Protein AF-A0A5A7SQF4-F1 (afdb_monomer_lite)

Sequence (130 aa):
MFGDYKSIEDMLKPNSNASWGNRIALLLIDIPKLTDYELSNPIQFIKAAQKLIKRKRYSYAIFLLDKLMEMVQKLKGPEAAAKCVYKMARNSSLSISNMIGPKEKMALLGHPAKGIYFTIFGIPQVGTLT

Foldseek 3Di:
DPDDDDDQVQLCDPPRPNHPDDDDFDFDFDQDDPVVDDPVCCVVSVVVRVVRCVVRVPDCPRVVVSVVLVVCCVPVNDVSSVVVVLVSLVVDADDEDDDDDDPDFDADPNHTDPDDDDADPDRPYPGYDD

pLDDT: mean 84.04, std 10.27, range [37.22, 94.81]

Secondary structure (DSSP, 8-state):
---PPPPHHHHHSTT-TT-SS---------PPPGGGS-TT-HHHHHHHHHHHHHHHHTSTHHHHHHHHHHHHHHHHHHHHHHHHHHHHHHT-S--B---PPPSS--EETTEEP--------S-SSS--B-

Structure (mmCIF, N/CA/C/O backbone):
data_AF-A0A5A7SQF4-F1
#
_entry.id   AF-A0A5A7SQF4-F1
#
loop_
_atom_site.group_PDB
_atom_site.id
_atom_site.type_symbol
_atom_site.label_atom_id
_atom_site.label_alt_id
_atom_site.label_comp_id
_atom_site.label_asym_id
_atom_site.label_entity_id
_atom_site.label_seq_id
_atom_site.pdbx_PDB_ins_code
_atom_site.Cartn_x
_atom_site.Cartn_y
_atom_site.Cartn_z
_atom_site.occupancy
_atom_site.B_iso_or_equiv
_atom_site.auth_seq_id
_atom_site.auth_comp_id
_atom_site.auth_asym_id
_atom_site.auth_atom_id
_atom_site.pdbx_PDB_model_num
ATOM 1 N N . MET A 1 1 ? -12.983 -23.324 9.129 1.00 37.22 1 MET A N 1
ATOM 2 C CA . MET A 1 1 ? -13.853 -22.407 9.889 1.00 37.22 1 MET A CA 1
ATOM 3 C C . MET A 1 1 ? -14.112 -21.201 9.009 1.00 37.22 1 MET A C 1
ATOM 5 O O . MET A 1 1 ? -13.162 -20.504 8.671 1.00 37.22 1 MET A O 1
ATOM 9 N N . PHE A 1 2 ? -15.345 -21.061 8.527 1.00 44.75 2 PHE A N 1
ATOM 10 C CA . PHE A 1 2 ? -15.808 -19.869 7.815 1.00 44.75 2 PHE A CA 1
ATOM 11 C C . PHE A 1 2 ? -15.823 -18.710 8.820 1.00 44.75 2 PHE A C 1
ATOM 13 O O . PHE A 1 2 ? -16.127 -18.936 9.987 1.00 44.75 2 PHE A O 1
ATOM 20 N N . GLY A 1 3 ? -15.340 -17.533 8.427 1.00 57.25 3 GLY A N 1
ATOM 21 C CA . GLY A 1 3 ? -15.141 -16.429 9.362 1.00 57.25 3 GLY A CA 1
ATOM 22 C C . GLY A 1 3 ? -16.482 -15.843 9.774 1.00 57.25 3 GLY A C 1
ATOM 23 O O . GLY A 1 3 ? -17.114 -15.175 8.966 1.00 57.25 3 GLY A O 1
ATOM 24 N N . ASP A 1 4 ? -16.904 -16.094 11.011 1.00 65.44 4 ASP A N 1
ATOM 25 C CA . ASP A 1 4 ? -18.102 -15.474 11.572 1.00 65.44 4 ASP A CA 1
ATOM 26 C C . ASP A 1 4 ? -17.994 -13.944 11.492 1.00 65.44 4 ASP A C 1
ATOM 28 O O . ASP A 1 4 ? -16.973 -13.347 11.859 1.00 65.44 4 ASP A O 1
ATOM 32 N N . TYR A 1 5 ? -19.055 -13.314 10.985 1.00 70.88 5 TYR A N 1
ATOM 33 C CA . TYR A 1 5 ? -19.195 -11.863 10.941 1.00 70.88 5 TYR A CA 1
ATOM 34 C C . TYR A 1 5 ? -19.083 -11.299 12.363 1.00 70.88 5 TYR A C 1
ATOM 36 O O . TYR A 1 5 ? -19.822 -11.710 13.257 1.00 70.88 5 TYR A O 1
ATOM 44 N N . LYS A 1 6 ? -18.163 -10.355 12.581 1.00 81.94 6 LYS A N 1
ATOM 45 C CA . LYS A 1 6 ? -18.025 -9.671 13.872 1.00 81.94 6 LYS A CA 1
ATOM 46 C C . LYS A 1 6 ? -18.805 -8.371 13.875 1.00 81.94 6 LYS A C 1
ATOM 48 O O . LYS A 1 6 ? -18.767 -7.626 12.896 1.00 81.94 6 LYS A O 1
ATOM 53 N N . SER A 1 7 ? -19.470 -8.085 14.992 1.00 85.81 7 SER A N 1
ATOM 54 C CA . SER A 1 7 ? -20.105 -6.785 15.176 1.00 85.81 7 SER A CA 1
ATOM 55 C C . SER A 1 7 ? -19.048 -5.681 15.254 1.00 85.81 7 SER A C 1
ATOM 57 O O . SER A 1 7 ? -17.895 -5.922 15.627 1.00 85.81 7 SER A O 1
ATOM 59 N N . ILE A 1 8 ? -19.437 -4.452 14.915 1.00 86.31 8 ILE A N 1
ATOM 60 C CA . ILE A 1 8 ? -18.531 -3.298 14.961 1.00 86.31 8 ILE A CA 1
ATOM 61 C C . ILE A 1 8 ? -18.014 -3.096 16.391 1.00 86.31 8 ILE A C 1
ATOM 63 O O . ILE A 1 8 ? -16.830 -2.829 16.584 1.00 86.31 8 ILE A O 1
ATOM 67 N N . GLU A 1 9 ? -18.862 -3.306 17.399 1.00 88.69 9 GLU A N 1
ATOM 68 C CA . GLU A 1 9 ? -18.486 -3.212 18.812 1.00 88.69 9 GLU A CA 1
ATOM 69 C C . GLU A 1 9 ? -17.361 -4.197 19.160 1.00 88.69 9 GLU A C 1
ATOM 71 O O . GLU A 1 9 ? -16.412 -3.835 19.856 1.00 88.69 9 GLU A O 1
ATOM 76 N N . ASP A 1 10 ? -17.412 -5.421 18.627 1.00 89.25 10 ASP A N 1
ATOM 77 C CA . ASP A 1 10 ? -16.362 -6.425 18.818 1.00 89.25 10 ASP A CA 1
ATOM 78 C C . ASP A 1 10 ? -15.073 -6.109 18.048 1.00 89.25 10 ASP A C 1
ATOM 80 O O . ASP A 1 10 ? -13.975 -6.491 18.470 1.00 89.25 10 ASP A O 1
ATOM 84 N N . MET A 1 11 ? -15.175 -5.406 16.920 1.00 88.94 11 MET A N 1
ATOM 85 C CA . MET A 1 11 ? -14.022 -4.957 16.133 1.00 88.94 11 MET A CA 1
ATOM 86 C C . MET A 1 11 ? -13.309 -3.750 16.761 1.00 88.94 11 MET A C 1
ATOM 88 O O . MET A 1 11 ? -12.111 -3.566 16.536 1.00 88.94 11 MET A O 1
ATOM 92 N N . LEU A 1 12 ? -14.023 -2.936 17.544 1.00 89.75 12 LEU A N 1
ATOM 93 C CA . LEU A 1 12 ? -13.485 -1.759 18.238 1.00 89.75 12 LEU A CA 1
ATOM 94 C C . LEU A 1 12 ? -12.800 -2.098 19.571 1.00 89.75 12 LEU A C 1
ATOM 96 O O . LEU A 1 12 ? -12.054 -1.274 20.102 1.00 89.75 12 LEU A O 1
ATOM 100 N N . LYS A 1 13 ? -13.014 -3.305 20.112 1.00 90.62 13 LYS A N 1
ATOM 101 C CA . LYS A 1 13 ? -12.336 -3.757 21.334 1.00 90.62 13 LYS A CA 1
ATOM 102 C C . LYS A 1 13 ? -10.809 -3.797 21.144 1.00 90.62 13 LYS A C 1
ATOM 104 O O . LYS A 1 13 ? -10.324 -4.248 20.098 1.00 90.62 13 LYS A O 1
ATOM 109 N N . PRO A 1 14 ? -10.025 -3.394 22.163 1.00 82.12 14 PRO A N 1
ATOM 110 C CA . PRO A 1 14 ? -8.572 -3.504 22.111 1.00 82.12 14 PRO A CA 1
ATOM 111 C C . PRO A 1 14 ? -8.152 -4.969 21.921 1.00 82.12 14 PRO A C 1
ATOM 113 O O . PRO A 1 14 ? -8.744 -5.873 22.505 1.00 82.12 14 PRO A O 1
ATOM 116 N N . ASN A 1 15 ? -7.124 -5.200 21.098 1.00 79.06 15 ASN A N 1
ATOM 117 C CA . ASN A 1 15 ? -6.605 -6.531 20.745 1.00 79.06 15 ASN A CA 1
ATOM 118 C C . ASN A 1 15 ? -7.609 -7.469 20.045 1.00 79.06 15 ASN A C 1
ATOM 120 O O . ASN A 1 15 ? -7.431 -8.686 20.061 1.00 79.06 15 ASN A O 1
ATOM 124 N N . SER A 1 16 ? -8.646 -6.930 19.393 1.00 82.50 16 SER A N 1
ATOM 125 C CA . SER A 1 16 ? -9.543 -7.750 18.576 1.00 82.50 16 SER A CA 1
ATOM 126 C C . SER A 1 16 ? -8.790 -8.425 17.425 1.00 82.50 16 SER A C 1
ATOM 128 O O . SER A 1 16 ? -8.088 -7.777 16.644 1.00 82.50 16 SER A O 1
ATOM 130 N N . ASN A 1 17 ? -9.005 -9.734 17.259 1.00 78.44 17 ASN A N 1
ATOM 131 C CA . ASN A 1 17 ? -8.456 -10.507 16.137 1.00 78.44 17 ASN A CA 1
ATOM 132 C C . ASN A 1 17 ? -8.984 -10.039 14.765 1.00 78.44 17 ASN A C 1
ATOM 134 O O . ASN A 1 17 ? -8.458 -10.461 13.740 1.00 78.44 17 ASN A O 1
ATOM 138 N N . ALA A 1 18 ? -10.016 -9.188 14.735 1.00 80.19 18 ALA A N 1
ATOM 139 C CA . ALA A 1 18 ? -10.456 -8.488 13.531 1.00 80.19 18 ALA A CA 1
ATOM 140 C C . ALA A 1 18 ? -10.747 -7.021 13.879 1.00 80.19 18 ALA A C 1
ATOM 142 O O . ALA A 1 18 ? -11.894 -6.608 13.998 1.00 80.19 18 ALA A O 1
ATOM 143 N N . SER A 1 19 ? -9.681 -6.258 14.117 1.00 82.38 19 SER A N 1
ATOM 144 C CA . SER A 1 19 ? -9.752 -4.819 14.381 1.00 82.38 19 SER A CA 1
ATOM 145 C C . SER A 1 19 ? -10.477 -4.069 13.259 1.00 82.38 19 SER A C 1
ATOM 147 O O . SER A 1 19 ? -10.263 -4.381 12.087 1.00 82.38 19 SER A O 1
ATOM 149 N N . TRP A 1 20 ? -11.269 -3.055 13.610 1.00 84.69 20 TRP A N 1
ATOM 150 C CA . TRP A 1 20 ? -11.938 -2.186 12.638 1.00 84.69 20 TRP A CA 1
ATOM 151 C C . TRP A 1 20 ? -10.935 -1.465 11.719 1.00 84.69 20 TRP A C 1
ATOM 153 O O . TRP A 1 20 ? -9.937 -0.913 12.184 1.00 84.69 20 TRP A O 1
ATOM 163 N N . GLY A 1 21 ? -11.232 -1.441 10.416 1.00 82.69 21 GLY A N 1
ATOM 164 C CA . GLY A 1 21 ? -10.438 -0.760 9.389 1.00 82.69 21 GLY A CA 1
ATOM 165 C C . GLY A 1 21 ? -9.392 -1.633 8.681 1.00 82.69 21 GLY A C 1
ATOM 166 O O . GLY A 1 21 ? -9.137 -2.782 9.038 1.00 82.69 21 GLY A O 1
ATOM 167 N N . ASN A 1 22 ? -8.776 -1.065 7.639 1.00 81.75 22 ASN A N 1
ATOM 168 C CA . ASN A 1 22 ? -7.755 -1.739 6.836 1.00 81.75 22 ASN A CA 1
ATOM 169 C C . ASN A 1 22 ? -6.357 -1.479 7.399 1.00 81.75 22 ASN A C 1
ATOM 171 O O . ASN A 1 22 ? -5.982 -0.333 7.649 1.00 81.75 22 ASN A O 1
ATOM 175 N N . ARG A 1 23 ? -5.548 -2.534 7.529 1.00 79.38 23 ARG A N 1
ATOM 176 C CA . ARG A 1 23 ? -4.115 -2.389 7.810 1.00 79.38 23 ARG A CA 1
ATOM 177 C C . ARG A 1 23 ? -3.390 -2.048 6.516 1.00 79.38 23 ARG A C 1
ATOM 179 O O . ARG A 1 23 ? -3.509 -2.773 5.531 1.00 79.38 23 ARG A O 1
ATOM 186 N N . ILE A 1 24 ? -2.638 -0.955 6.530 1.00 80.44 24 ILE A N 1
ATOM 187 C CA . ILE A 1 24 ? -1.917 -0.454 5.360 1.00 80.44 24 ILE A CA 1
ATOM 188 C C . ILE A 1 24 ? -0.424 -0.644 5.600 1.00 80.44 24 ILE A C 1
ATOM 190 O O . ILE A 1 24 ? 0.089 -0.265 6.646 1.00 80.44 24 ILE A O 1
ATOM 194 N N . ALA A 1 25 ? 0.270 -1.192 4.607 1.00 83.94 25 ALA A N 1
ATOM 195 C CA . ALA A 1 25 ? 1.724 -1.213 4.553 1.00 83.94 25 ALA A CA 1
ATOM 196 C C . ALA A 1 25 ? 2.180 -0.508 3.275 1.00 83.94 25 ALA A C 1
ATOM 198 O O . ALA A 1 25 ? 1.594 -0.702 2.208 1.00 83.94 25 ALA A O 1
ATOM 199 N N . LEU A 1 26 ? 3.232 0.301 3.382 1.00 84.19 26 LEU A N 1
ATOM 200 C CA . LEU A 1 26 ? 3.786 1.055 2.261 1.00 84.19 26 LEU A CA 1
ATOM 201 C C . LEU A 1 26 ? 5.138 0.481 1.855 1.00 84.19 26 LEU A C 1
ATOM 203 O O . LEU A 1 26 ? 5.980 0.163 2.695 1.00 84.19 26 LEU A O 1
ATOM 207 N N . LEU A 1 27 ? 5.351 0.375 0.547 1.00 88.69 27 LEU A N 1
ATOM 208 C CA . LEU A 1 27 ? 6.609 -0.066 -0.033 1.00 88.69 27 LEU A CA 1
ATOM 209 C C . LEU A 1 27 ? 7.050 0.946 -1.087 1.00 88.69 27 LEU A C 1
ATOM 211 O O . LEU A 1 27 ? 6.477 1.009 -2.170 1.00 88.69 27 LEU A O 1
ATOM 215 N N . LEU A 1 28 ? 8.076 1.727 -0.757 1.00 87.81 28 LEU A N 1
ATOM 216 C CA . LEU A 1 28 ? 8.679 2.688 -1.678 1.00 87.81 28 LEU A CA 1
ATOM 217 C C . LEU A 1 28 ? 9.740 1.986 -2.530 1.00 87.81 28 LEU A C 1
ATOM 219 O O . LEU A 1 28 ? 10.645 1.329 -2.002 1.00 87.81 28 LEU A O 1
ATOM 223 N N . ILE A 1 29 ? 9.599 2.096 -3.850 1.00 88.06 29 ILE A N 1
ATOM 224 C CA . ILE A 1 29 ? 10.437 1.399 -4.825 1.00 88.06 29 ILE A CA 1
ATOM 225 C C . ILE A 1 29 ? 10.762 2.346 -5.969 1.00 88.06 29 ILE A C 1
ATOM 227 O O . ILE A 1 29 ? 9.861 2.920 -6.576 1.00 88.06 29 ILE A O 1
ATOM 231 N N . ASP A 1 30 ? 12.041 2.418 -6.307 1.00 87.38 30 ASP A N 1
ATOM 232 C CA . ASP A 1 30 ? 12.490 3.051 -7.538 1.00 87.38 30 ASP A CA 1
ATOM 233 C C . ASP A 1 30 ? 12.269 2.065 -8.684 1.00 87.38 30 ASP A C 1
ATOM 235 O O . ASP A 1 30 ? 12.975 1.061 -8.804 1.00 87.38 30 ASP A O 1
ATOM 239 N N . ILE A 1 31 ? 11.229 2.300 -9.484 1.00 83.69 31 ILE A N 1
ATOM 240 C CA . ILE A 1 31 ? 10.926 1.453 -10.640 1.00 83.69 31 ILE A CA 1
ATOM 241 C C . ILE A 1 31 ? 12.139 1.503 -11.588 1.00 83.69 31 ILE A C 1
ATOM 243 O O . ILE A 1 31 ? 12.633 2.602 -11.859 1.00 83.69 31 ILE A O 1
ATOM 247 N N . PRO A 1 32 ? 12.640 0.350 -12.084 1.00 83.88 32 PRO A N 1
ATOM 248 C CA . PRO A 1 32 ? 13.721 0.340 -13.066 1.00 83.88 32 PRO A CA 1
ATOM 249 C C . PRO A 1 32 ? 13.381 1.249 -14.252 1.00 83.88 32 PRO A C 1
ATOM 251 O O . PRO A 1 32 ? 12.211 1.381 -14.610 1.00 83.88 32 PRO A O 1
ATOM 254 N N . LYS A 1 33 ? 14.370 1.889 -14.878 1.00 84.00 33 LYS A N 1
ATOM 255 C CA . LYS A 1 33 ? 14.075 2.703 -16.059 1.00 84.00 33 LYS A CA 1
ATOM 256 C C . LYS A 1 33 ? 13.845 1.779 -17.243 1.00 84.00 33 LYS A C 1
ATOM 258 O O . LYS A 1 33 ? 14.586 0.820 -17.438 1.00 84.00 33 LYS A O 1
ATOM 263 N N . LEU A 1 34 ? 12.833 2.079 -18.053 1.00 79.50 34 LEU A N 1
ATOM 264 C CA . LEU A 1 34 ? 12.552 1.294 -19.256 1.00 79.50 34 LEU A CA 1
ATOM 265 C C . LEU A 1 34 ? 13.731 1.328 -20.243 1.00 79.50 34 LEU A C 1
ATOM 267 O O . LEU A 1 34 ? 13.973 0.346 -20.927 1.00 79.50 34 LEU A O 1
ATOM 271 N N . THR A 1 35 ? 14.496 2.425 -20.257 1.00 80.44 35 THR A N 1
ATOM 272 C CA . THR A 1 35 ? 15.701 2.610 -21.084 1.00 80.44 35 THR A CA 1
ATOM 273 C C . THR A 1 35 ? 16.820 1.621 -20.785 1.00 80.44 35 THR A C 1
ATOM 275 O O . THR A 1 35 ? 17.683 1.420 -21.630 1.00 80.44 35 THR A O 1
ATOM 278 N N . ASP A 1 36 ? 16.822 1.018 -19.595 1.00 81.38 36 ASP A N 1
ATOM 279 C CA . ASP A 1 36 ? 17.874 0.092 -19.168 1.00 81.38 36 ASP A CA 1
ATOM 280 C C . ASP A 1 36 ? 17.639 -1.331 -19.714 1.00 81.38 36 ASP A C 1
ATOM 282 O O . ASP A 1 36 ? 18.449 -2.226 -19.480 1.00 81.38 36 ASP A O 1
ATOM 286 N N . TYR A 1 37 ? 16.522 -1.555 -20.417 1.00 84.50 37 TYR A N 1
ATOM 287 C CA . TYR A 1 37 ? 16.114 -2.851 -20.952 1.00 84.50 37 TYR A CA 1
ATOM 288 C C . TYR A 1 37 ? 15.706 -2.720 -22.417 1.00 84.50 37 TYR A C 1
ATOM 290 O O . TYR A 1 37 ? 15.167 -1.703 -22.851 1.00 84.50 37 TYR A O 1
ATOM 298 N N . GLU A 1 38 ? 15.915 -3.785 -23.186 1.00 79.31 38 GLU A N 1
ATOM 299 C CA . GLU A 1 38 ? 15.449 -3.825 -24.567 1.00 79.31 38 GLU A CA 1
ATOM 300 C C . GLU A 1 38 ? 13.915 -3.817 -24.616 1.00 79.31 38 GLU A C 1
ATOM 302 O O . GLU A 1 38 ? 13.257 -4.733 -24.114 1.00 79.31 38 GLU A O 1
ATOM 307 N N . LEU A 1 39 ? 13.328 -2.806 -25.269 1.00 75.50 39 LEU A N 1
ATOM 308 C CA . LEU A 1 39 ? 11.873 -2.723 -25.456 1.00 75.50 39 LEU A CA 1
ATOM 309 C C . LEU A 1 39 ? 11.302 -3.915 -26.241 1.00 75.50 39 LEU A C 1
ATOM 311 O O . LEU A 1 39 ? 10.131 -4.249 -26.073 1.00 75.50 39 LEU A O 1
ATOM 315 N N . SER A 1 40 ? 12.119 -4.564 -27.075 1.00 80.50 40 SER A N 1
ATOM 316 C CA . SER A 1 40 ? 11.755 -5.780 -27.811 1.00 80.50 40 SER A CA 1
ATOM 317 C C . SER A 1 40 ? 11.444 -6.962 -26.886 1.00 80.50 40 SER A C 1
ATOM 319 O O . SER A 1 40 ? 10.742 -7.886 -27.294 1.00 80.50 40 SER A O 1
ATOM 321 N N . ASN A 1 41 ? 11.921 -6.939 -25.635 1.00 84.62 41 ASN A N 1
ATOM 322 C CA . ASN A 1 41 ? 11.691 -7.992 -24.655 1.00 84.62 41 ASN A CA 1
ATOM 323 C C . ASN A 1 41 ? 11.215 -7.424 -23.300 1.00 84.62 41 ASN A C 1
ATOM 325 O O . ASN A 1 41 ? 11.964 -7.420 -22.313 1.00 84.62 41 ASN A O 1
ATOM 329 N N . PRO A 1 42 ? 9.933 -7.019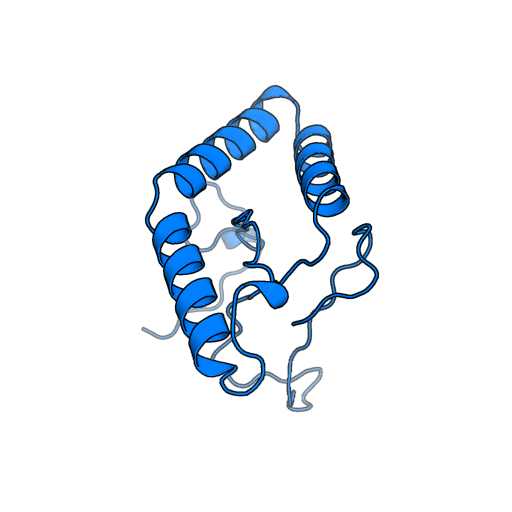 -23.192 1.00 85.88 42 PRO A N 1
ATOM 330 C CA . PRO A 1 42 ? 9.380 -6.420 -21.972 1.00 85.88 42 PRO A CA 1
ATOM 331 C C . PRO A 1 42 ? 9.410 -7.368 -20.761 1.00 85.88 42 PRO A C 1
ATOM 333 O O . PRO A 1 42 ? 9.314 -6.934 -19.612 1.00 85.88 42 PRO A O 1
ATOM 336 N N . ILE A 1 43 ? 9.583 -8.674 -20.987 1.00 90.44 43 ILE A N 1
ATOM 337 C CA . ILE A 1 43 ? 9.666 -9.676 -19.922 1.00 90.44 43 ILE A CA 1
ATOM 338 C C . ILE A 1 43 ? 10.899 -9.440 -19.042 1.00 90.44 43 ILE A C 1
ATOM 340 O O . ILE A 1 43 ? 10.841 -9.694 -17.837 1.00 90.44 43 ILE A O 1
ATOM 344 N N . GLN A 1 44 ? 12.007 -8.940 -19.601 1.00 89.94 44 GLN A N 1
ATOM 345 C CA . GLN A 1 44 ? 13.211 -8.651 -18.815 1.00 89.94 44 GLN A CA 1
ATOM 346 C C . GLN A 1 44 ? 12.956 -7.546 -17.787 1.00 89.94 44 GLN A C 1
ATOM 348 O O . GLN A 1 44 ? 13.259 -7.723 -16.605 1.00 89.94 44 GLN A O 1
ATOM 353 N N . PHE A 1 45 ? 12.305 -6.465 -18.221 1.00 90.50 45 PHE A N 1
ATOM 354 C CA . PHE A 1 45 ? 11.879 -5.372 -17.353 1.00 90.50 45 PHE A CA 1
ATOM 355 C C . PHE A 1 45 ? 10.958 -5.872 -16.231 1.00 90.50 45 PHE A C 1
ATOM 357 O O . PHE A 1 45 ? 11.204 -5.603 -15.052 1.00 90.50 45 PHE A O 1
ATOM 364 N N . ILE A 1 46 ? 9.941 -6.673 -16.574 1.00 90.81 46 ILE A N 1
ATOM 365 C CA . ILE A 1 46 ? 9.002 -7.237 -15.593 1.00 90.81 46 ILE A CA 1
ATOM 366 C C . ILE A 1 46 ? 9.745 -8.102 -14.566 1.00 90.81 46 ILE A C 1
ATOM 368 O O . ILE A 1 46 ? 9.534 -7.948 -13.362 1.00 90.81 46 ILE A O 1
ATOM 372 N N . LYS A 1 47 ? 10.649 -8.984 -15.010 1.00 91.56 47 LYS A N 1
ATOM 373 C CA . LYS A 1 47 ? 11.451 -9.838 -14.117 1.00 91.56 47 LYS A CA 1
ATOM 374 C C . LYS A 1 47 ? 12.342 -9.011 -13.187 1.00 91.56 47 LYS A C 1
ATOM 376 O O . LYS A 1 47 ? 12.446 -9.334 -12.001 1.00 91.56 47 LYS A O 1
ATOM 381 N N . ALA A 1 48 ? 12.959 -7.944 -13.691 1.00 90.50 48 ALA A N 1
ATOM 382 C CA . ALA A 1 48 ? 13.784 -7.047 -12.889 1.00 90.50 48 ALA A CA 1
ATOM 383 C C . ALA A 1 48 ? 12.957 -6.297 -11.832 1.00 90.50 48 ALA A C 1
ATOM 385 O O . ALA A 1 48 ? 13.312 -6.317 -10.649 1.00 90.50 48 ALA A O 1
ATOM 386 N N . ALA A 1 49 ? 11.816 -5.723 -12.225 1.00 90.69 49 ALA A N 1
ATOM 387 C CA . ALA A 1 49 ? 10.882 -5.074 -11.309 1.00 90.69 49 ALA A CA 1
ATOM 388 C C . ALA A 1 49 ? 10.379 -6.053 -10.232 1.00 90.69 49 ALA A C 1
ATOM 390 O O . ALA A 1 49 ? 10.430 -5.750 -9.040 1.00 90.69 49 ALA A O 1
ATOM 391 N N . GLN A 1 50 ? 9.990 -7.274 -10.616 1.00 92.31 50 GLN A N 1
ATOM 392 C CA . GLN A 1 50 ?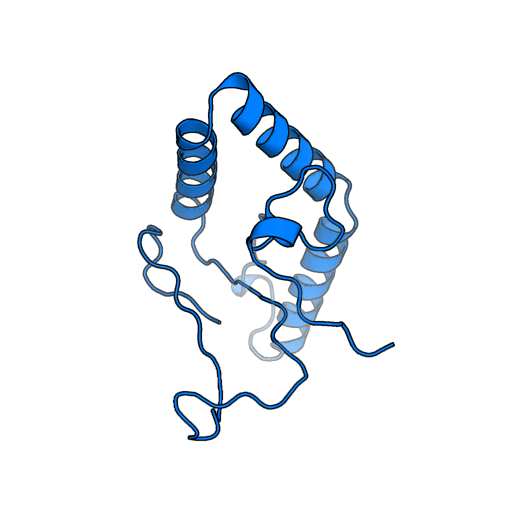 9.581 -8.323 -9.676 1.00 92.31 50 GLN A CA 1
ATOM 393 C C . GLN A 1 50 ? 10.695 -8.702 -8.693 1.00 92.31 50 GLN A C 1
ATOM 395 O O . GLN A 1 50 ? 10.434 -8.846 -7.495 1.00 92.31 50 GLN A O 1
ATOM 400 N N . LYS A 1 51 ? 11.939 -8.854 -9.165 1.00 92.44 51 LYS A N 1
ATOM 401 C CA . LYS A 1 51 ? 13.098 -9.146 -8.306 1.00 92.44 51 LYS A CA 1
ATOM 402 C C . LYS A 1 51 ? 13.334 -8.017 -7.303 1.00 92.44 51 LYS A C 1
ATOM 404 O O . LYS A 1 51 ? 13.567 -8.289 -6.124 1.00 92.44 51 LYS A O 1
ATOM 409 N N . LEU A 1 52 ? 13.227 -6.764 -7.744 1.00 91.50 52 LEU A N 1
ATOM 410 C CA . LEU A 1 52 ? 13.364 -5.589 -6.887 1.00 91.50 52 LEU A CA 1
ATOM 411 C C . LEU A 1 52 ? 12.263 -5.527 -5.818 1.00 91.50 52 LEU A C 1
ATOM 413 O O . LEU A 1 52 ? 12.579 -5.364 -4.637 1.00 91.50 52 LEU A O 1
ATOM 417 N N . ILE A 1 53 ? 11.000 -5.725 -6.215 1.00 91.19 53 ILE A N 1
ATOM 418 C CA . ILE A 1 53 ? 9.846 -5.774 -5.305 1.00 91.19 53 ILE A CA 1
ATOM 419 C C . ILE A 1 53 ? 10.040 -6.875 -4.265 1.00 91.19 53 ILE A C 1
ATOM 421 O O . ILE A 1 53 ? 9.913 -6.609 -3.072 1.00 91.19 53 ILE A O 1
ATOM 425 N N . LYS A 1 54 ? 10.403 -8.096 -4.684 1.00 92.38 54 LYS A N 1
ATOM 426 C CA . LYS A 1 54 ? 10.666 -9.209 -3.759 1.00 92.38 54 LYS A CA 1
ATOM 427 C C . LYS A 1 54 ? 11.782 -8.862 -2.777 1.00 92.38 54 LYS A C 1
ATOM 429 O O . LYS A 1 54 ? 11.598 -9.035 -1.577 1.00 92.38 54 LYS A O 1
ATOM 434 N N . ARG A 1 55 ? 12.904 -8.313 -3.256 1.00 91.56 55 ARG A N 1
ATOM 435 C CA . ARG A 1 55 ? 14.030 -7.913 -2.397 1.00 91.56 55 ARG A CA 1
ATOM 436 C C . ARG A 1 55 ? 13.606 -6.895 -1.340 1.00 91.56 55 ARG A C 1
ATOM 438 O O . ARG A 1 55 ? 13.962 -7.047 -0.179 1.00 91.56 55 ARG A O 1
ATOM 445 N N . LYS A 1 56 ? 12.854 -5.862 -1.727 1.00 89.06 56 LYS A N 1
ATOM 446 C CA . LYS A 1 56 ? 12.377 -4.837 -0.788 1.00 89.06 56 LYS A CA 1
ATOM 447 C C . LYS A 1 56 ? 11.312 -5.391 0.162 1.00 89.06 56 LYS A C 1
ATOM 449 O O . LYS A 1 56 ? 11.361 -5.086 1.349 1.00 89.06 56 LYS A O 1
ATOM 454 N N . ARG A 1 57 ? 10.419 -6.258 -0.326 1.00 88.50 57 ARG A N 1
ATOM 455 C CA . ARG A 1 57 ? 9.382 -6.915 0.482 1.00 88.50 57 ARG A CA 1
ATOM 456 C C . ARG A 1 57 ? 9.956 -7.784 1.597 1.00 88.50 57 ARG A C 1
ATOM 458 O O . ARG A 1 57 ? 9.450 -7.730 2.708 1.00 88.50 57 ARG A O 1
ATOM 465 N N . TYR A 1 58 ? 10.999 -8.555 1.303 1.00 88.69 58 TYR A N 1
ATOM 466 C CA . TYR A 1 58 ? 11.671 -9.403 2.293 1.00 88.69 58 TYR A CA 1
ATOM 467 C C . TYR A 1 58 ? 12.758 -8.669 3.088 1.00 88.69 58 TYR A C 1
ATOM 469 O O . TYR A 1 58 ? 13.428 -9.278 3.915 1.00 88.69 58 TYR A O 1
ATOM 477 N N . SER A 1 59 ? 12.949 -7.369 2.855 1.00 88.81 59 SER A N 1
ATOM 478 C CA . SER A 1 59 ? 13.853 -6.568 3.676 1.00 88.81 59 SER A CA 1
ATOM 479 C C . SER A 1 59 ? 13.167 -6.110 4.962 1.00 88.81 59 SER A C 1
ATOM 481 O O . SER A 1 59 ? 11.962 -5.855 4.984 1.00 88.81 59 SER A O 1
ATOM 483 N N . TYR A 1 60 ? 13.958 -5.883 6.010 1.00 87.12 60 TYR A N 1
ATOM 484 C CA . TYR A 1 60 ? 13.473 -5.284 7.257 1.00 87.12 60 TYR A CA 1
ATOM 485 C C . TYR A 1 60 ? 12.960 -3.843 7.090 1.00 87.12 60 TYR A C 1
ATOM 487 O O . TYR A 1 60 ? 12.370 -3.301 8.018 1.00 87.12 60 TYR A O 1
ATOM 495 N N . ALA A 1 61 ? 13.133 -3.217 5.918 1.00 87.12 61 ALA A N 1
ATOM 496 C CA . ALA A 1 61 ? 12.708 -1.842 5.677 1.00 87.12 61 ALA A CA 1
ATOM 497 C C . ALA A 1 61 ? 11.195 -1.646 5.856 1.00 87.12 61 ALA A C 1
ATOM 499 O O . ALA A 1 61 ? 10.792 -0.629 6.410 1.00 87.12 61 ALA A O 1
ATOM 500 N N . ILE A 1 62 ? 10.363 -2.613 5.441 1.00 86.44 62 ILE A N 1
ATOM 501 C CA . ILE A 1 62 ? 8.902 -2.514 5.620 1.00 86.44 62 ILE A CA 1
ATOM 502 C C . ILE A 1 62 ? 8.547 -2.549 7.103 1.00 86.44 62 ILE A C 1
ATOM 504 O O . ILE A 1 62 ? 7.777 -1.717 7.569 1.00 86.44 62 ILE A O 1
ATOM 508 N N . PHE A 1 63 ? 9.141 -3.484 7.845 1.00 87.81 63 PHE A N 1
ATOM 509 C CA . PHE A 1 63 ? 8.902 -3.621 9.278 1.00 87.81 63 PHE A CA 1
ATOM 510 C C . PHE A 1 63 ? 9.346 -2.372 10.052 1.00 87.81 63 PHE A C 1
ATOM 512 O O . PHE A 1 63 ? 8.622 -1.877 10.912 1.00 87.81 63 PHE A O 1
ATOM 519 N N . LEU A 1 64 ? 10.518 -1.824 9.717 1.00 89.50 64 LEU A N 1
ATOM 520 C CA . LEU A 1 64 ? 11.022 -0.593 10.326 1.00 89.50 64 LEU A CA 1
ATOM 521 C C . LEU A 1 64 ? 10.144 0.615 9.989 1.00 89.50 64 LEU A C 1
ATOM 523 O O . LEU A 1 64 ? 9.888 1.437 10.864 1.00 89.50 64 LEU A O 1
ATOM 527 N N . LEU A 1 65 ? 9.666 0.718 8.745 1.00 89.56 65 LEU A N 1
ATOM 528 C CA . LEU A 1 65 ? 8.763 1.789 8.334 1.00 89.56 65 LEU A CA 1
ATOM 529 C C . LEU A 1 65 ? 7.422 1.701 9.071 1.00 89.56 65 LEU A C 1
ATOM 531 O O . LEU A 1 65 ? 6.941 2.719 9.556 1.00 89.56 65 LEU A O 1
ATOM 535 N N . ASP A 1 66 ? 6.856 0.503 9.203 1.00 88.31 66 ASP A N 1
ATOM 536 C CA . ASP A 1 66 ? 5.622 0.263 9.957 1.00 88.31 66 ASP A CA 1
ATOM 537 C C . ASP A 1 66 ? 5.773 0.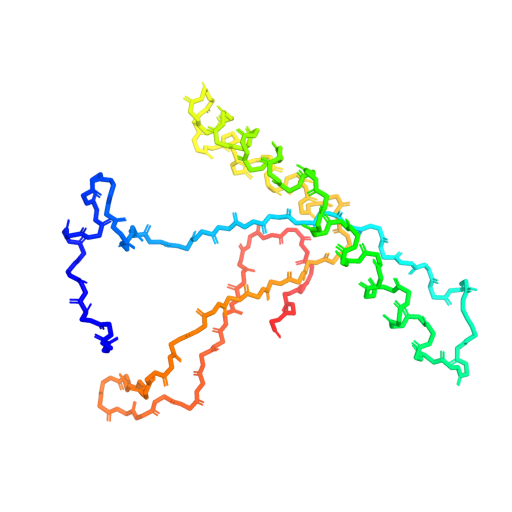695 11.424 1.00 88.31 66 ASP A C 1
ATOM 539 O O . ASP A 1 66 ? 4.995 1.506 11.927 1.00 88.31 66 ASP A O 1
ATOM 543 N N . LYS A 1 67 ? 6.863 0.277 12.085 1.00 91.25 67 LYS A N 1
ATOM 544 C CA . LYS A 1 67 ? 7.165 0.691 13.464 1.00 91.25 67 LYS A CA 1
ATOM 545 C C . LYS A 1 67 ? 7.406 2.189 13.599 1.00 91.25 67 LYS A C 1
ATOM 547 O O . LYS A 1 67 ? 6.954 2.795 14.570 1.00 91.25 67 LYS A O 1
ATOM 552 N N . LEU A 1 68 ? 8.084 2.806 12.633 1.00 91.12 68 LEU A N 1
ATOM 553 C CA . LEU A 1 68 ? 8.271 4.254 12.604 1.00 91.12 68 LEU A CA 1
ATOM 554 C C . LEU A 1 68 ? 6.928 4.982 12.485 1.00 91.12 68 LEU A C 1
ATOM 556 O O . LEU A 1 68 ? 6.699 5.948 13.209 1.00 91.12 68 LEU A O 1
ATOM 560 N N . MET A 1 69 ? 6.033 4.514 11.617 1.00 90.75 69 MET A N 1
ATOM 561 C CA . MET A 1 69 ? 4.702 5.098 11.451 1.00 90.75 69 MET A CA 1
ATOM 562 C C . MET A 1 69 ? 3.841 4.919 12.704 1.00 90.75 69 MET A C 1
ATOM 564 O O . MET A 1 69 ? 3.175 5.868 13.115 1.00 90.75 69 MET A O 1
ATOM 568 N N . GLU A 1 70 ? 3.918 3.760 13.363 1.00 90.12 70 GLU A N 1
ATOM 569 C CA . GLU A 1 70 ? 3.267 3.512 14.653 1.00 90.12 70 GLU A CA 1
ATOM 570 C C . GLU A 1 70 ? 3.770 4.495 15.728 1.00 90.12 70 GLU A C 1
ATOM 572 O O . GLU A 1 70 ? 2.976 5.086 16.461 1.00 90.12 70 GLU A O 1
ATOM 577 N N . MET A 1 71 ? 5.085 4.742 15.789 1.00 92.94 71 MET A N 1
ATOM 578 C CA . MET A 1 71 ? 5.668 5.733 16.700 1.00 92.94 71 MET A CA 1
ATOM 579 C C . MET A 1 71 ? 5.230 7.161 16.370 1.00 92.94 71 MET A C 1
ATOM 581 O O . MET A 1 71 ? 4.864 7.907 17.275 1.00 92.94 71 MET A O 1
ATOM 585 N N . VAL A 1 72 ? 5.233 7.558 15.093 1.00 93.44 72 VAL A N 1
ATOM 586 C CA . VAL A 1 72 ? 4.765 8.890 14.672 1.00 93.44 72 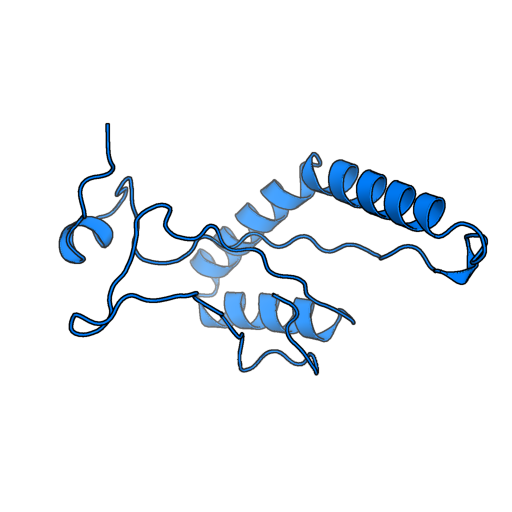VAL A CA 1
ATOM 587 C C . VAL A 1 72 ? 3.307 9.089 15.071 1.00 93.44 72 VAL A C 1
ATOM 589 O O . VAL A 1 72 ? 2.973 10.138 15.616 1.00 93.44 72 VAL A O 1
ATOM 592 N N . GLN A 1 73 ? 2.461 8.080 14.863 1.00 89.94 73 GLN A N 1
ATOM 593 C CA . GLN A 1 73 ? 1.055 8.136 15.245 1.00 89.94 73 GLN A CA 1
ATOM 594 C C . GLN A 1 73 ? 0.878 8.278 16.763 1.00 89.94 73 GLN A C 1
ATOM 596 O O . GLN A 1 73 ? 0.088 9.111 17.198 1.00 89.94 73 GLN A O 1
ATOM 601 N N . LYS A 1 74 ? 1.635 7.524 17.572 1.00 92.00 74 LYS A N 1
ATOM 602 C CA . LYS A 1 74 ? 1.561 7.598 19.042 1.00 92.00 74 LYS A CA 1
ATOM 603 C C . LYS A 1 74 ? 2.106 8.909 19.614 1.00 92.00 74 LYS A C 1
ATOM 605 O O . LYS A 1 74 ? 1.542 9.427 20.567 1.00 92.00 74 LYS A O 1
ATOM 610 N N . LEU A 1 75 ? 3.198 9.435 19.055 1.00 94.81 75 LEU A N 1
ATOM 611 C CA . LEU A 1 75 ? 3.895 10.607 19.600 1.00 94.81 75 LEU A CA 1
ATOM 612 C C . LEU A 1 75 ? 3.357 11.938 19.071 1.00 94.81 75 LEU A C 1
ATOM 614 O O . LEU A 1 75 ? 3.355 12.929 19.792 1.00 94.81 75 LEU A O 1
ATOM 618 N N . LYS A 1 76 ? 2.964 11.986 17.795 1.00 93.50 76 LYS A N 1
ATOM 619 C CA . LYS A 1 76 ? 2.573 13.223 17.094 1.00 93.50 76 LYS A CA 1
ATOM 620 C C . LYS A 1 76 ? 1.119 13.213 16.624 1.00 93.50 76 LYS A C 1
ATOM 622 O O . LYS A 1 76 ? 0.676 14.176 16.003 1.00 93.50 76 LYS A O 1
ATOM 627 N N . GLY A 1 77 ? 0.392 12.136 16.900 1.00 93.00 77 GLY A N 1
ATOM 628 C CA . GLY A 1 77 ? -1.003 11.985 16.528 1.00 93.00 77 GLY A CA 1
ATOM 629 C C . GLY A 1 77 ? -1.228 11.562 15.069 1.00 93.00 77 GLY A C 1
ATOM 630 O O . GLY A 1 77 ? -0.296 11.463 14.259 1.00 93.00 77 GLY A O 1
ATOM 631 N N . PRO A 1 78 ? -2.497 11.300 14.717 1.00 89.69 78 PRO A N 1
ATOM 632 C CA . PRO A 1 78 ? -2.883 10.782 13.407 1.00 89.69 78 PRO A CA 1
ATOM 633 C C . PRO A 1 78 ? -2.649 11.778 12.262 1.00 89.69 78 PRO A C 1
ATOM 635 O O . PRO A 1 78 ? -2.286 11.361 11.165 1.00 89.69 78 PRO A O 1
ATOM 638 N N . GLU A 1 79 ? -2.783 13.084 12.503 1.00 92.06 79 GLU A N 1
ATOM 639 C CA . GLU A 1 79 ? -2.577 14.124 11.482 1.00 92.06 79 GLU A CA 1
ATOM 640 C C . GLU A 1 79 ? -1.130 14.163 10.975 1.00 92.06 79 GLU A C 1
ATOM 642 O O . GLU A 1 79 ? -0.876 14.252 9.770 1.00 92.06 79 GLU A O 1
ATOM 647 N N . ALA A 1 80 ? -0.160 14.041 11.886 1.00 93.50 80 ALA A N 1
ATOM 648 C CA . ALA A 1 80 ? 1.252 13.994 11.530 1.00 93.50 80 ALA A CA 1
ATOM 649 C C . ALA A 1 80 ? 1.583 12.733 10.718 1.00 93.50 80 ALA A C 1
ATOM 651 O O . ALA A 1 80 ? 2.290 12.817 9.711 1.00 93.50 80 ALA A O 1
ATOM 652 N N . ALA A 1 81 ? 1.033 11.582 11.117 1.00 90.19 81 ALA A N 1
ATOM 653 C CA . ALA A 1 81 ? 1.172 10.336 10.369 1.00 90.19 81 ALA A CA 1
ATOM 654 C C . ALA A 1 81 ? 0.565 10.460 8.960 1.00 90.19 81 ALA A C 1
ATOM 656 O O . ALA A 1 81 ? 1.221 10.114 7.975 1.00 90.19 81 ALA A O 1
ATOM 657 N N . ALA A 1 82 ? -0.633 11.039 8.837 1.00 88.69 82 ALA A N 1
ATOM 658 C CA . ALA A 1 82 ? -1.273 11.296 7.549 1.00 88.69 82 ALA A CA 1
ATOM 659 C C . ALA A 1 82 ? -0.422 12.219 6.661 1.00 88.69 82 ALA A C 1
ATOM 661 O O . ALA A 1 82 ? -0.197 11.920 5.488 1.00 88.69 82 ALA A O 1
ATOM 662 N N . LYS A 1 83 ? 0.145 13.295 7.223 1.00 90.94 83 LYS A N 1
ATOM 663 C CA . LYS A 1 83 ? 1.049 14.206 6.503 1.00 90.94 83 LYS A CA 1
ATOM 664 C C . LYS A 1 83 ? 2.321 13.505 6.016 1.00 90.94 83 LYS A C 1
ATOM 666 O O . LYS A 1 83 ? 2.798 13.806 4.920 1.00 90.94 83 LYS A O 1
ATOM 671 N N . CYS A 1 84 ? 2.867 12.568 6.794 1.00 89.50 84 CYS A N 1
ATOM 672 C CA . CYS A 1 84 ? 3.999 11.737 6.379 1.00 89.50 84 CYS A CA 1
ATOM 673 C C . CYS A 1 84 ? 3.647 10.873 5.162 1.00 89.50 84 CYS A C 1
ATOM 675 O O . CYS A 1 84 ? 4.370 10.925 4.167 1.00 89.50 84 CYS A O 1
ATOM 677 N N . VAL A 1 85 ? 2.524 10.148 5.206 1.00 88.12 85 VAL A N 1
ATOM 678 C CA . VAL A 1 85 ? 2.048 9.338 4.069 1.00 88.12 85 VAL A CA 1
ATOM 679 C C . VAL A 1 85 ? 1.792 10.215 2.845 1.00 88.12 85 VAL A C 1
ATOM 681 O O . VAL A 1 85 ? 2.267 9.904 1.755 1.00 88.12 85 VAL A O 1
ATOM 684 N N . TYR A 1 86 ? 1.123 11.355 3.027 1.00 88.56 86 TYR A N 1
ATOM 685 C CA . TYR A 1 86 ? 0.857 12.306 1.950 1.00 88.56 86 TYR A CA 1
ATOM 686 C C . TYR A 1 86 ? 2.149 12.809 1.297 1.00 88.56 86 TYR A C 1
ATOM 688 O O . TYR A 1 86 ? 2.252 12.866 0.074 1.00 88.56 86 TYR A O 1
ATOM 696 N N . LYS A 1 87 ? 3.173 13.137 2.097 1.00 89.38 87 LYS A N 1
ATOM 697 C CA . LYS A 1 87 ? 4.482 13.566 1.586 1.00 89.38 87 LYS A CA 1
ATOM 698 C C . LYS A 1 87 ? 5.181 12.452 0.803 1.00 89.38 87 LYS A C 1
ATOM 700 O O . LYS A 1 87 ? 5.774 12.738 -0.232 1.00 89.38 87 LYS A O 1
ATOM 705 N N . MET A 1 88 ? 5.109 11.205 1.273 1.00 88.31 88 MET A N 1
ATOM 706 C CA . MET A 1 88 ? 5.655 10.056 0.541 1.00 88.31 88 MET A CA 1
ATOM 707 C C . MET A 1 88 ? 4.955 9.884 -0.806 1.00 88.31 88 MET A C 1
ATOM 709 O O . MET A 1 88 ? 5.629 9.804 -1.828 1.00 88.31 88 MET A O 1
ATOM 713 N N . ALA A 1 89 ? 3.621 9.923 -0.819 1.00 87.12 89 ALA A N 1
ATOM 714 C CA . ALA A 1 89 ? 2.845 9.817 -2.046 1.00 87.12 89 ALA A CA 1
ATOM 715 C C . ALA A 1 89 ? 3.155 10.969 -3.018 1.00 87.12 89 ALA A C 1
ATOM 717 O O . ALA A 1 89 ? 3.425 10.722 -4.190 1.00 87.12 89 ALA A O 1
ATOM 718 N N . ARG A 1 90 ? 3.236 12.215 -2.525 1.00 88.00 90 ARG A N 1
ATOM 719 C CA . ARG A 1 90 ? 3.610 13.401 -3.321 1.00 88.00 90 ARG A CA 1
ATOM 720 C C . ARG A 1 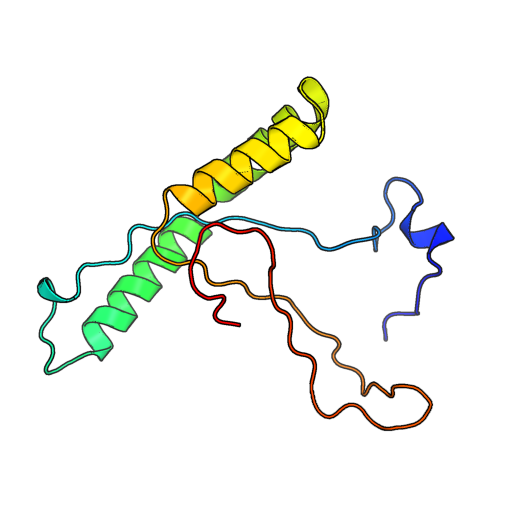90 ? 4.957 13.260 -4.022 1.00 88.00 90 ARG A C 1
ATOM 722 O O . ARG A 1 90 ? 5.121 13.768 -5.124 1.00 88.00 90 ARG A O 1
ATOM 729 N N . ASN A 1 91 ? 5.914 12.604 -3.377 1.00 88.31 91 ASN A N 1
ATOM 730 C CA . ASN A 1 91 ? 7.263 12.426 -3.907 1.00 88.31 91 ASN A CA 1
ATOM 731 C C . ASN A 1 91 ? 7.402 11.179 -4.796 1.00 88.31 91 ASN A C 1
ATOM 733 O O . ASN A 1 91 ? 8.506 10.872 -5.237 1.00 88.31 91 ASN A O 1
ATOM 737 N N . SER A 1 92 ? 6.313 10.453 -5.047 1.00 87.06 92 SER A N 1
ATOM 738 C CA . SER A 1 92 ? 6.296 9.262 -5.897 1.00 87.06 92 SER A CA 1
ATOM 739 C C . SER A 1 92 ? 5.453 9.504 -7.145 1.00 87.06 92 SER A C 1
ATOM 741 O O . SER A 1 92 ? 4.387 10.115 -7.078 1.00 87.06 92 SER A O 1
ATOM 743 N N . SER A 1 93 ? 5.931 9.021 -8.291 1.00 86.62 93 SER A N 1
ATOM 744 C CA . SER A 1 93 ? 5.274 9.220 -9.589 1.00 86.62 93 SER A CA 1
ATOM 745 C C . SER A 1 93 ? 4.038 8.341 -9.789 1.00 86.62 93 SER A C 1
ATOM 747 O O . SER A 1 93 ? 3.136 8.719 -10.531 1.00 86.62 93 SER A O 1
ATOM 749 N N . LEU A 1 94 ? 3.990 7.179 -9.134 1.00 85.06 94 LEU A N 1
ATOM 750 C CA . LEU A 1 94 ? 2.916 6.196 -9.249 1.00 85.06 94 LEU A CA 1
ATOM 751 C C . LEU A 1 94 ? 2.712 5.479 -7.910 1.00 85.06 94 LEU A C 1
ATOM 753 O O . LEU A 1 94 ? 3.684 5.082 -7.267 1.00 85.06 94 LEU A O 1
ATOM 757 N N . SER A 1 95 ? 1.451 5.248 -7.547 1.00 84.94 95 SER A N 1
ATOM 758 C CA . SER A 1 95 ? 1.065 4.339 -6.465 1.00 84.94 95 SER A CA 1
ATOM 759 C C . SER A 1 95 ? 0.228 3.195 -7.015 1.00 84.94 95 SER A C 1
ATOM 761 O O . SER A 1 95 ? -0.655 3.403 -7.844 1.00 84.94 95 SER A O 1
ATOM 763 N N . ILE A 1 96 ? 0.484 1.993 -6.507 1.00 85.06 96 ILE A N 1
ATOM 764 C CA . ILE A 1 96 ? -0.321 0.801 -6.771 1.00 85.06 96 ILE A CA 1
ATOM 765 C C . ILE A 1 96 ? -0.780 0.274 -5.415 1.00 85.06 96 ILE A C 1
ATOM 767 O O . ILE A 1 96 ? 0.048 0.024 -4.534 1.00 85.06 96 ILE A O 1
ATOM 771 N N . SER A 1 97 ? -2.088 0.110 -5.239 1.00 84.81 97 SER A N 1
ATOM 772 C CA . SER A 1 97 ? -2.678 -0.432 -4.014 1.00 84.81 97 SER A CA 1
ATOM 773 C C . SER A 1 97 ? -3.288 -1.795 -4.288 1.00 84.81 97 SER A C 1
ATOM 775 O O . SER A 1 97 ? -3.967 -1.970 -5.290 1.00 84.81 97 SER A O 1
ATOM 777 N N . ASN A 1 98 ? -3.098 -2.742 -3.373 1.00 85.00 98 ASN A N 1
ATOM 778 C CA . ASN A 1 98 ? -3.780 -4.028 -3.419 1.00 85.00 98 ASN A CA 1
ATOM 779 C C . ASN A 1 98 ? -4.471 -4.272 -2.077 1.00 85.00 98 ASN A C 1
ATOM 781 O O . ASN A 1 98 ? -3.817 -4.223 -1.033 1.00 85.00 98 ASN A O 1
ATOM 785 N N . MET A 1 99 ? -5.774 -4.538 -2.114 1.00 83.75 99 MET A N 1
ATOM 786 C CA . MET A 1 99 ? -6.579 -4.845 -0.936 1.00 83.75 99 MET A CA 1
ATOM 787 C C . MET A 1 99 ? -7.209 -6.222 -1.095 1.00 83.75 99 MET A C 1
ATOM 789 O O . MET A 1 99 ? -7.793 -6.539 -2.129 1.00 83.75 99 MET A O 1
ATOM 793 N N . ILE A 1 100 ? -7.090 -7.045 -0.054 1.00 83.81 100 ILE A N 1
ATOM 794 C CA . ILE A 1 100 ? -7.710 -8.367 -0.043 1.00 83.81 100 ILE A CA 1
ATOM 795 C C . ILE A 1 100 ? -9.216 -8.173 0.113 1.00 83.81 100 ILE A C 1
ATOM 797 O O . ILE A 1 100 ? -9.681 -7.649 1.122 1.00 83.81 100 ILE A O 1
ATOM 801 N N . GLY A 1 101 ? -9.955 -8.594 -0.908 1.00 83.81 101 GLY A N 1
ATOM 802 C CA . GLY A 1 101 ? -11.407 -8.554 -0.917 1.00 83.81 101 GLY A CA 1
ATOM 803 C C . GLY A 1 101 ? -12.061 -9.769 -0.247 1.00 83.81 101 GLY A C 1
ATOM 804 O O . GLY A 1 101 ? -11.394 -10.759 0.079 1.00 83.81 101 GLY A O 1
ATOM 805 N N . PRO A 1 102 ? -13.387 -9.711 -0.068 1.00 83.06 102 PRO A N 1
ATOM 806 C CA . PRO A 1 102 ? -14.186 -10.820 0.434 1.00 83.06 102 PRO A CA 1
ATOM 807 C C . PRO A 1 102 ? -14.191 -11.992 -0.554 1.00 83.06 102 PRO A C 1
ATOM 809 O O . PRO A 1 102 ? -14.249 -11.803 -1.768 1.00 83.06 102 PRO A O 1
ATOM 812 N N . LYS A 1 103 ? -14.145 -13.220 -0.027 1.00 84.94 103 LYS A N 1
ATOM 813 C CA . LYS A 1 103 ? -14.254 -14.452 -0.832 1.00 84.94 103 LYS A CA 1
ATOM 814 C C . LYS A 1 103 ? -15.704 -14.878 -1.065 1.00 84.94 103 LYS A C 1
ATOM 816 O O . LYS A 1 103 ? -15.980 -15.660 -1.971 1.00 84.94 103 LYS A O 1
ATOM 821 N N . GLU A 1 104 ? -16.610 -14.398 -0.223 1.00 86.44 104 GLU A N 1
ATOM 822 C CA . GLU A 1 104 ? -18.032 -14.718 -0.261 1.00 86.44 104 GLU A CA 1
ATOM 823 C C . GLU A 1 104 ? -18.772 -13.829 -1.261 1.00 86.44 104 GLU A C 1
ATOM 825 O O . GLU A 1 104 ? -18.392 -12.683 -1.513 1.00 86.44 104 GLU A O 1
ATOM 830 N N . LYS A 1 105 ? -19.856 -14.364 -1.834 1.00 87.44 105 LYS A N 1
ATOM 831 C CA . LYS A 1 105 ? -20.731 -13.589 -2.715 1.00 87.44 105 LYS A CA 1
ATOM 832 C C . LYS A 1 105 ? -21.417 -12.499 -1.901 1.00 87.44 105 LYS A C 1
ATOM 834 O O . LYS A 1 105 ? -22.010 -12.782 -0.865 1.00 87.44 105 LYS A O 1
ATOM 839 N N . MET A 1 106 ? -21.373 -11.274 -2.408 1.00 87.56 106 MET A N 1
ATOM 840 C CA . MET A 1 106 ? -22.031 -10.130 -1.789 1.00 87.56 106 MET A CA 1
ATOM 841 C C . MET A 1 106 ? -23.267 -9.713 -2.576 1.00 87.56 106 MET A C 1
ATOM 843 O O . MET A 1 106 ? -23.338 -9.890 -3.794 1.00 87.56 106 MET A O 1
ATOM 847 N N . ALA A 1 107 ? -24.230 -9.126 -1.874 1.00 91.69 107 ALA A N 1
ATOM 848 C CA . ALA A 1 107 ? -25.392 -8.486 -2.463 1.00 91.69 107 ALA A CA 1
ATOM 849 C C . ALA A 1 107 ? -25.614 -7.127 -1.797 1.00 91.69 107 ALA A C 1
ATOM 851 O O . ALA A 1 107 ? -25.473 -6.994 -0.583 1.00 91.69 107 ALA A O 1
ATOM 852 N N . LEU A 1 108 ? -25.968 -6.126 -2.594 1.00 87.62 108 LEU A N 1
ATOM 853 C CA . LEU A 1 108 ? -26.368 -4.808 -2.127 1.00 87.62 108 LEU A CA 1
ATOM 854 C C . LEU A 1 108 ? -27.881 -4.687 -2.289 1.00 87.62 108 LEU A C 1
ATOM 856 O O . LEU A 1 108 ? -28.385 -4.803 -3.402 1.00 87.62 108 LEU A O 1
ATOM 860 N N . LEU A 1 109 ? -28.604 -4.478 -1.185 1.00 90.25 109 LEU A N 1
ATOM 861 C CA . LEU A 1 109 ? -30.073 -4.371 -1.187 1.00 90.25 109 LEU A CA 1
ATOM 862 C C . LEU A 1 109 ? -30.766 -5.555 -1.897 1.00 90.25 109 LEU A C 1
ATOM 864 O O . LEU A 1 109 ? -31.741 -5.380 -2.616 1.00 90.25 109 LEU A O 1
ATOM 868 N N . GLY A 1 110 ? -30.228 -6.768 -1.737 1.00 90.62 110 GLY A N 1
ATOM 869 C CA . GLY A 1 110 ? -30.743 -7.978 -2.392 1.00 90.62 110 GLY A CA 1
ATOM 870 C C . GLY A 1 110 ? -30.278 -8.183 -3.840 1.00 90.62 110 GLY A C 1
ATOM 871 O O . GLY A 1 110 ? -30.488 -9.260 -4.394 1.00 90.62 110 GLY A O 1
ATOM 872 N N . HIS A 1 111 ? -29.584 -7.216 -4.443 1.00 92.75 111 HIS A N 1
ATOM 873 C CA . HIS A 1 111 ? -29.010 -7.353 -5.780 1.00 92.75 111 HIS A CA 1
ATOM 874 C C . HIS A 1 111 ? -27.567 -7.871 -5.711 1.00 92.75 111 HIS A C 1
ATOM 876 O O . HIS A 1 111 ? -26.739 -7.271 -5.023 1.00 92.75 111 HIS A O 1
ATOM 882 N N . PRO A 1 112 ? -27.216 -8.958 -6.419 1.00 92.88 112 PRO A N 1
ATOM 883 C CA . PRO A 1 112 ? -25.872 -9.522 -6.366 1.00 92.88 112 PRO A CA 1
ATOM 884 C C . PRO A 1 112 ? -24.831 -8.542 -6.922 1.00 92.88 112 PRO A C 1
ATOM 886 O O . PRO A 1 112 ? -24.967 -8.026 -8.032 1.00 92.88 112 PRO A O 1
ATOM 889 N N . ALA A 1 113 ? -23.760 -8.314 -6.162 1.00 91.06 113 ALA A N 1
ATOM 890 C CA . ALA A 1 113 ? -22.648 -7.476 -6.586 1.00 91.06 113 ALA A CA 1
ATOM 891 C C . ALA A 1 113 ? -21.731 -8.260 -7.537 1.00 91.06 113 ALA A C 1
ATOM 893 O O . ALA A 1 113 ? -21.266 -9.353 -7.213 1.00 91.06 113 ALA A O 1
ATOM 894 N N . LYS A 1 114 ? -21.448 -7.694 -8.716 1.00 89.88 114 LYS A N 1
ATOM 895 C CA . LYS A 1 114 ? -20.560 -8.314 -9.718 1.00 89.88 114 LYS A CA 1
ATOM 896 C C . LYS A 1 114 ? -19.075 -8.042 -9.453 1.00 89.88 114 LYS A C 1
ATOM 898 O O . LYS A 1 114 ? -18.224 -8.812 -9.886 1.00 89.88 114 LYS A O 1
ATOM 903 N N . GLY A 1 115 ? -18.769 -6.956 -8.754 1.00 86.75 115 GLY A N 1
ATOM 904 C CA . GLY A 1 115 ? -17.408 -6.552 -8.432 1.00 86.75 115 GLY A CA 1
ATOM 905 C C . GLY A 1 115 ? -17.397 -5.400 -7.438 1.00 86.75 115 GLY A C 1
ATOM 906 O O . GLY A 1 115 ? -18.403 -4.714 -7.259 1.00 86.75 115 GLY A O 1
ATOM 907 N N . ILE A 1 116 ? -16.251 -5.212 -6.792 1.00 85.31 116 ILE A N 1
ATOM 908 C CA . ILE A 1 116 ? -15.998 -4.112 -5.865 1.00 85.31 116 ILE A CA 1
ATOM 909 C C . ILE A 1 116 ? -14.742 -3.410 -6.363 1.00 85.31 116 ILE A C 1
ATOM 911 O O . ILE A 1 116 ? -13.691 -4.038 -6.485 1.00 85.31 116 ILE A O 1
ATOM 915 N N . TYR A 1 117 ? -14.868 -2.122 -6.660 1.00 86.19 117 TYR A N 1
ATOM 916 C CA . TYR A 1 117 ? -13.765 -1.276 -7.097 1.00 86.19 117 TYR A CA 1
ATOM 917 C C . TYR A 1 117 ? -13.528 -0.216 -6.037 1.00 86.19 117 TYR A C 1
ATOM 919 O O . TYR A 1 117 ? -14.476 0.369 -5.512 1.00 86.19 117 TYR A O 1
ATOM 927 N N . PHE A 1 118 ? -12.263 0.031 -5.730 1.00 78.75 118 PHE A N 1
ATOM 928 C CA . PHE A 1 118 ? -11.877 1.048 -4.768 1.00 78.75 118 PHE A CA 1
ATOM 929 C C . PHE A 1 118 ? -11.130 2.156 -5.487 1.00 78.75 118 PHE A C 1
ATOM 931 O O . PHE A 1 118 ? -10.370 1.919 -6.420 1.00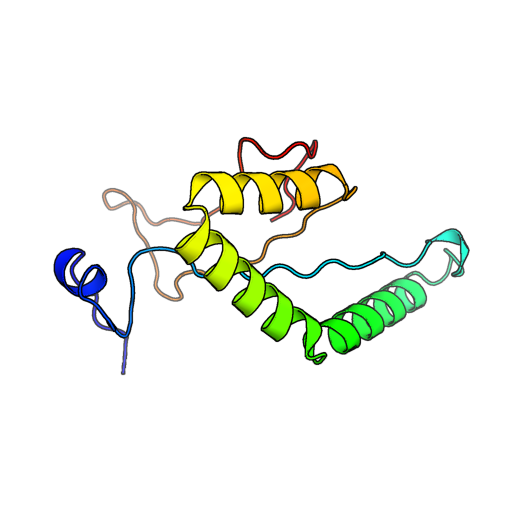 78.75 118 PHE A O 1
ATOM 938 N N . THR A 1 119 ? -11.343 3.380 -5.036 1.00 76.19 119 THR A N 1
ATOM 939 C CA . THR A 1 119 ? -10.592 4.534 -5.511 1.00 76.19 119 THR A CA 1
ATOM 940 C C . THR A 1 119 ? -10.125 5.326 -4.305 1.00 76.19 119 THR A C 1
ATOM 942 O O . THR A 1 119 ? -10.812 5.374 -3.280 1.00 76.19 119 THR A O 1
ATOM 945 N N . ILE A 1 120 ? -8.933 5.902 -4.407 1.00 73.94 120 ILE A N 1
ATOM 946 C CA . ILE A 1 120 ? -8.342 6.688 -3.334 1.00 73.94 120 ILE A CA 1
ATOM 947 C C . ILE A 1 120 ? -8.438 8.156 -3.729 1.00 73.94 120 ILE A C 1
ATOM 949 O O . ILE A 1 120 ? -7.893 8.578 -4.747 1.00 73.94 120 ILE A O 1
ATOM 953 N N . PHE A 1 121 ? -9.131 8.938 -2.908 1.00 75.62 121 PHE A N 1
ATOM 954 C CA . PHE A 1 121 ? -9.260 10.380 -3.088 1.00 75.62 121 PHE A CA 1
ATOM 955 C C . PHE A 1 121 ? -8.250 11.137 -2.221 1.00 75.62 121 PHE A C 1
ATOM 957 O O . PHE A 1 121 ? -7.840 10.662 -1.163 1.00 75.62 121 PHE A O 1
ATOM 964 N N . GLY A 1 122 ? -7.862 12.338 -2.660 1.00 74.94 122 GLY A N 1
ATOM 965 C CA . GLY A 1 122 ? -7.013 13.242 -1.874 1.00 74.94 122 GLY A CA 1
ATOM 966 C C . GLY A 1 122 ? -5.516 12.915 -1.887 1.00 74.94 122 GLY A C 1
ATOM 967 O O . GLY A 1 122 ? -4.764 13.498 -1.110 1.00 74.94 122 GLY A O 1
ATOM 968 N N . ILE A 1 123 ? -5.064 12.015 -2.764 1.00 75.75 123 ILE A N 1
ATOM 969 C CA . ILE A 1 123 ? -3.640 11.763 -3.007 1.00 75.75 123 ILE A CA 1
ATOM 970 C C . ILE A 1 123 ? -3.180 12.609 -4.206 1.00 75.75 123 ILE A C 1
ATOM 972 O O . ILE A 1 123 ? -3.919 12.729 -5.179 1.00 75.75 123 ILE A O 1
ATOM 976 N N . PRO A 1 124 ? -1.969 13.195 -4.176 1.00 76.31 124 PRO A N 1
ATOM 977 C CA . PRO A 1 124 ? -1.471 14.109 -5.215 1.00 76.31 124 PRO A CA 1
ATOM 978 C C . PRO A 1 124 ? -1.207 13.458 -6.585 1.00 76.31 124 PRO A C 1
ATOM 980 O O . PRO A 1 124 ? -0.713 14.124 -7.490 1.00 76.31 124 PRO A O 1
ATOM 983 N N . GLN A 1 125 ? -1.483 12.165 -6.744 1.00 73.06 125 GLN A N 1
ATOM 984 C CA . GLN A 1 125 ? -1.237 11.419 -7.975 1.00 73.06 125 GLN A CA 1
ATOM 985 C C . GLN A 1 125 ? -2.470 11.471 -8.876 1.00 73.06 125 GLN A C 1
ATOM 987 O O . GLN A 1 125 ? -3.597 11.347 -8.407 1.00 73.06 125 GLN A O 1
ATOM 992 N N . VAL A 1 126 ? -2.245 11.628 -10.182 1.00 54.88 126 VAL A N 1
ATOM 993 C CA . VAL A 1 126 ? -3.299 11.887 -11.182 1.00 54.88 126 VAL A CA 1
ATOM 994 C C . VAL A 1 126 ? -4.166 10.646 -11.483 1.00 54.88 126 VAL A C 1
ATOM 996 O O . VAL A 1 126 ? -5.209 10.767 -12.116 1.00 54.88 126 VAL A O 1
ATOM 999 N N . GLY A 1 127 ? -3.811 9.456 -10.981 1.00 55.66 127 GLY A N 1
ATOM 1000 C CA . GLY A 1 127 ? -4.634 8.252 -11.128 1.00 55.66 127 GLY A CA 1
ATOM 1001 C C . GLY A 1 127 ? -4.298 7.154 -10.119 1.00 55.66 127 GLY A C 1
ATOM 1002 O O . GLY A 1 127 ? -3.133 6.938 -9.790 1.00 55.66 127 GLY A O 1
ATOM 1003 N N . THR A 1 128 ? -5.332 6.452 -9.643 1.00 50.69 128 THR A N 1
ATOM 1004 C CA . THR A 1 128 ? -5.206 5.232 -8.830 1.00 50.69 128 THR A CA 1
ATOM 1005 C C . THR A 1 128 ? -5.410 4.025 -9.744 1.00 50.69 128 THR A C 1
ATOM 1007 O O . THR A 1 128 ? -6.501 3.850 -10.282 1.00 50.69 128 THR A O 1
ATOM 1010 N N . LEU A 1 129 ? -4.379 3.198 -9.927 1.00 51.28 129 LEU A N 1
ATOM 1011 C CA . LEU A 1 129 ? -4.521 1.890 -10.571 1.00 51.28 129 LEU A CA 1
ATOM 1012 C C . LEU A 1 129 ? -4.834 0.861 -9.475 1.00 51.28 129 LEU A C 1
ATOM 1014 O O . LEU A 1 129 ? -4.005 0.646 -8.584 1.00 51.28 129 LEU A O 1
ATOM 1018 N N . THR A 1 130 ? -6.045 0.296 -9.517 1.00 48.16 130 THR A N 1
ATOM 1019 C CA . THR A 1 130 ? -6.471 -0.839 -8.677 1.00 48.16 130 THR A CA 1
ATOM 1020 C C . THR A 1 130 ? -6.290 -2.162 -9.397 1.00 48.16 130 THR A C 1
ATOM 1022 O O . THR A 1 130 ? -6.408 -2.178 -10.643 1.00 48.16 130 THR A O 1
#

Organism: Cucumis melo var. makuwa (NCBI:txid1194695)

Radius of gyration: 18.81 Å; chains: 1; bounding box: 49×37×50 Å

InterPro domains:
  IPR009721 O-acyltransferase WSD1, C-terminal [PF06974] (20-127)
  IPR045034 O-acyltransferase WSD1-like [PTHR31650] (5-125)